Protein AF-A0A8H3A6Y7-F1 (afdb_monomer_lite)

Secondary structure (DSSP, 8-state):
----------------------TTTHHHHHHS--TTS-TT-HHHHHH-HHHHHHHHHHHHHHS-HHHHHHHHHHHHHHHHHTT--S---SSPPP-----HHHHHHHHHHT--

Structure (mmCIF, N/CA/C/O backbone):
data_AF-A0A8H3A6Y7-F1
#
_entry.id   AF-A0A8H3A6Y7-F1
#
loop_
_atom_site.group_PDB
_atom_site.id
_atom_site.type_symbol
_atom_site.label_atom_id
_atom_site.label_alt_id
_atom_site.label_comp_id
_atom_site.label_asym_id
_atom_site.label_entity_id
_atom_site.label_seq_id
_atom_site.pdbx_PDB_ins_code
_atom_site.Cartn_x
_atom_site.Cartn_y
_atom_site.Cartn_z
_atom_site.occupancy
_atom_site.B_iso_or_equiv
_atom_site.auth_seq_id
_atom_site.auth_comp_id
_atom_site.auth_asym_id
_atom_site.auth_atom_id
_atom_site.pdbx_PDB_model_num
ATOM 1 N N . MET A 1 1 ? 30.473 -45.730 28.662 1.00 48.28 1 MET A N 1
ATOM 2 C CA . MET A 1 1 ? 30.179 -46.007 27.240 1.00 48.28 1 MET A CA 1
ATOM 3 C C . MET A 1 1 ? 28.741 -45.569 26.968 1.00 48.28 1 MET A C 1
ATOM 5 O O . MET A 1 1 ? 27.836 -46.348 27.220 1.00 48.28 1 MET A O 1
ATOM 9 N N . PHE A 1 2 ? 28.511 -44.314 26.558 1.00 52.97 2 PHE A N 1
ATOM 10 C CA . PHE A 1 2 ? 27.169 -43.821 26.212 1.00 52.97 2 PHE A CA 1
ATOM 11 C C . PHE A 1 2 ? 27.071 -43.644 24.700 1.00 52.97 2 PHE A C 1
ATOM 13 O O . PHE A 1 2 ? 27.853 -42.928 24.077 1.00 52.97 2 PHE A O 1
ATOM 20 N N . ASN A 1 3 ? 26.167 -44.444 24.150 1.00 40.22 3 ASN A N 1
ATOM 21 C CA . ASN A 1 3 ? 25.989 -44.768 22.749 1.00 40.22 3 ASN A CA 1
ATOM 22 C C . ASN A 1 3 ? 25.397 -43.589 21.963 1.00 40.22 3 ASN A C 1
ATOM 24 O O . ASN A 1 3 ? 24.562 -42.840 22.470 1.00 40.22 3 ASN A O 1
ATOM 28 N N . ARG A 1 4 ? 25.836 -43.441 20.714 1.00 65.31 4 ARG A N 1
ATOM 29 C CA . ARG A 1 4 ? 25.451 -42.360 19.807 1.00 65.31 4 ARG A CA 1
ATOM 30 C C . ARG A 1 4 ? 24.064 -42.631 19.221 1.00 65.31 4 ARG A C 1
ATOM 32 O O . ARG A 1 4 ? 23.948 -43.398 18.272 1.00 65.31 4 ARG A O 1
ATOM 39 N N . LEU A 1 5 ? 23.022 -41.980 19.740 1.00 55.38 5 LEU A N 1
ATOM 40 C CA . LEU A 1 5 ? 21.770 -41.821 18.994 1.00 55.38 5 LEU A CA 1
ATOM 41 C C . LEU A 1 5 ? 21.851 -40.535 18.166 1.00 55.38 5 LEU A C 1
ATOM 43 O O . LEU A 1 5 ? 21.565 -39.440 18.645 1.00 55.38 5 LEU A O 1
ATOM 47 N N . SER A 1 6 ? 22.278 -40.684 16.913 1.00 65.56 6 SER A N 1
ATOM 48 C CA . SER A 1 6 ? 22.153 -39.648 15.890 1.00 65.56 6 SER A CA 1
ATOM 49 C C . SER A 1 6 ? 20.680 -39.481 15.513 1.00 65.56 6 SER A C 1
ATOM 51 O O . SER A 1 6 ? 20.130 -40.289 14.768 1.00 65.56 6 SER A O 1
ATOM 53 N N . LEU A 1 7 ? 20.045 -38.420 16.008 1.00 53.06 7 LEU A N 1
ATOM 54 C CA . LEU A 1 7 ? 18.793 -37.909 15.453 1.00 53.06 7 LEU A CA 1
ATOM 55 C C . LEU A 1 7 ? 19.124 -37.118 14.181 1.00 53.06 7 LEU A C 1
ATOM 57 O O . LEU A 1 7 ? 19.567 -35.973 14.245 1.00 53.06 7 LEU A O 1
ATOM 61 N N . PHE A 1 8 ? 18.924 -37.740 13.018 1.00 59.62 8 PHE A N 1
ATOM 62 C CA . PHE A 1 8 ? 18.880 -37.034 11.738 1.00 59.62 8 PHE A CA 1
ATOM 63 C C . PHE A 1 8 ? 17.609 -36.178 11.697 1.00 59.62 8 PHE A C 1
ATOM 65 O O . PHE A 1 8 ? 16.543 -36.635 11.289 1.00 59.62 8 PHE A O 1
ATOM 72 N N . VAL A 1 9 ? 17.714 -34.927 12.141 1.00 64.56 9 VAL A N 1
ATOM 73 C CA . VAL A 1 9 ? 16.680 -33.920 11.899 1.00 64.56 9 VAL A CA 1
ATOM 74 C C . VAL A 1 9 ? 16.790 -33.514 10.431 1.00 64.56 9 VAL A C 1
ATOM 76 O O . VAL A 1 9 ? 17.626 -32.692 10.061 1.00 64.56 9 VAL A O 1
ATOM 79 N N . LEU A 1 10 ? 15.961 -34.115 9.575 1.00 64.94 10 LEU A N 1
ATOM 80 C CA . LEU A 1 10 ? 15.692 -33.607 8.230 1.00 64.94 10 LEU A CA 1
ATOM 81 C C . LEU A 1 10 ? 14.913 -32.291 8.378 1.00 64.94 10 LEU A C 1
ATOM 83 O O . LEU A 1 10 ? 13.685 -32.259 8.339 1.00 64.94 10 LEU A O 1
ATOM 87 N N . GLY A 1 11 ? 15.640 -31.205 8.639 1.00 60.19 11 GLY A N 1
ATOM 88 C CA . GLY A 1 11 ? 15.087 -29.862 8.738 1.00 60.19 11 GLY A CA 1
ATOM 89 C C . GLY A 1 11 ? 14.565 -29.421 7.376 1.00 60.19 11 GLY A C 1
ATOM 90 O O . GLY A 1 11 ? 15.339 -29.040 6.502 1.00 60.19 11 GLY A O 1
ATOM 91 N N . SER A 1 12 ? 13.248 -29.478 7.187 1.00 66.12 12 SER A N 1
ATOM 92 C CA . SER A 1 12 ? 12.604 -28.801 6.064 1.00 66.12 12 SER A CA 1
ATOM 93 C C . SER A 1 12 ? 12.805 -27.300 6.263 1.00 66.12 12 SER A C 1
ATOM 95 O O . SER A 1 12 ? 12.341 -26.746 7.258 1.00 66.12 12 SER A O 1
ATOM 97 N N . LEU A 1 13 ? 13.527 -26.646 5.351 1.00 65.81 13 LEU A N 1
ATOM 98 C CA . LEU A 1 13 ? 13.640 -25.189 5.315 1.00 65.81 13 LEU A CA 1
ATOM 99 C C . LEU A 1 13 ? 12.260 -24.615 4.979 1.00 65.81 13 LEU A C 1
ATOM 101 O O . LEU A 1 13 ? 11.912 -24.428 3.815 1.00 65.81 13 LEU A O 1
ATOM 105 N N . VAL A 1 14 ? 11.446 -24.368 6.004 1.00 66.62 14 VAL A N 1
ATOM 106 C CA . VAL A 1 14 ? 10.237 -23.562 5.862 1.00 66.62 14 VAL A CA 1
ATOM 107 C C . VAL A 1 14 ? 10.709 -22.127 5.663 1.00 66.62 14 VAL A C 1
ATOM 109 O O . VAL A 1 14 ? 11.145 -21.464 6.601 1.00 66.62 14 VAL A O 1
ATOM 112 N N . VAL A 1 15 ? 10.689 -21.659 4.416 1.00 63.56 15 VAL A N 1
ATOM 11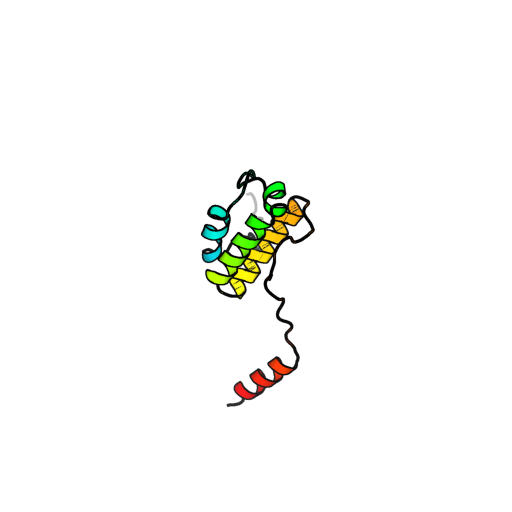3 C CA . VAL A 1 15 ? 10.920 -20.246 4.112 1.00 63.56 15 VAL A CA 1
ATOM 114 C C . VAL A 1 15 ? 9.673 -19.493 4.565 1.00 63.56 15 VAL A C 1
ATOM 116 O O . VAL A 1 15 ? 8.655 -19.474 3.874 1.00 63.56 15 VAL A O 1
ATOM 119 N N . PHE A 1 16 ? 9.730 -18.912 5.760 1.00 61.38 16 PHE A N 1
ATOM 120 C CA . PHE A 1 16 ? 8.694 -18.009 6.245 1.00 61.38 16 PHE A CA 1
ATOM 121 C C . PHE A 1 16 ? 8.771 -16.717 5.424 1.00 61.38 16 PHE A C 1
ATOM 123 O O . PHE A 1 16 ? 9.622 -15.866 5.671 1.00 61.38 16 PHE A O 1
ATOM 130 N N . VAL A 1 17 ? 7.913 -16.574 4.413 1.00 63.16 17 VAL A N 1
ATOM 131 C CA . VAL A 1 17 ? 7.748 -15.290 3.723 1.00 63.16 17 VAL A CA 1
ATOM 132 C C . VAL A 1 17 ? 6.956 -14.381 4.655 1.00 63.16 17 VAL A C 1
ATOM 134 O O . VAL A 1 17 ? 5.736 -14.496 4.762 1.00 63.16 17 VAL A O 1
ATOM 137 N N . THR A 1 18 ? 7.646 -13.492 5.366 1.00 59.91 18 THR A N 1
ATOM 138 C CA . THR A 1 18 ? 6.991 -12.397 6.080 1.00 59.91 18 THR A CA 1
ATOM 139 C C . THR A 1 18 ? 6.384 -11.467 5.040 1.00 59.91 18 THR A C 1
ATOM 141 O O . THR A 1 18 ? 7.102 -10.891 4.221 1.00 59.91 18 THR A O 1
ATOM 144 N N . ALA A 1 19 ? 5.056 -11.345 5.029 1.00 72.88 19 ALA A N 1
ATOM 145 C CA . ALA A 1 19 ? 4.398 -10.350 4.198 1.00 72.88 19 ALA A CA 1
ATOM 146 C C . ALA A 1 19 ? 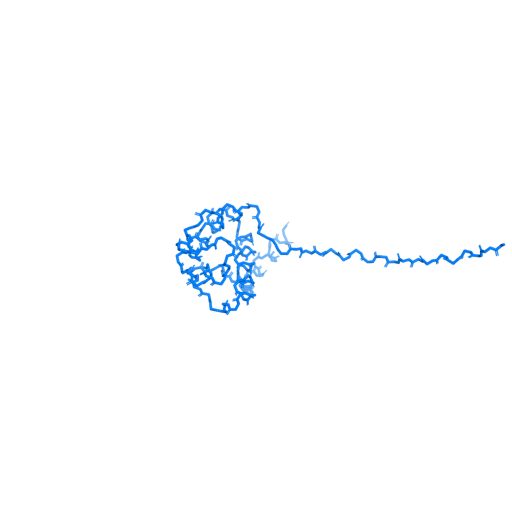4.894 -8.969 4.649 1.00 72.88 19 ALA A C 1
ATOM 148 O O . ALA A 1 19 ? 4.735 -8.591 5.806 1.00 72.88 19 ALA A O 1
ATOM 149 N N . GLN A 1 20 ? 5.572 -8.267 3.750 1.00 87.94 20 GLN A N 1
ATOM 150 C CA . GLN A 1 20 ? 6.135 -6.947 3.987 1.00 87.94 20 GLN A CA 1
ATOM 151 C C . GLN A 1 20 ? 5.931 -6.101 2.738 1.00 87.94 20 GLN A C 1
ATOM 153 O O . GLN A 1 20 ? 5.799 -6.624 1.628 1.00 87.94 20 GLN A O 1
ATOM 158 N N . TYR A 1 21 ? 5.925 -4.785 2.911 1.00 92.81 21 TYR A N 1
ATOM 159 C CA . TYR A 1 21 ? 5.861 -3.880 1.775 1.00 92.81 21 TYR A CA 1
ATOM 160 C C . TYR A 1 21 ? 7.115 -4.025 0.897 1.00 92.81 21 TYR A C 1
ATOM 162 O O . TYR A 1 21 ? 8.233 -4.062 1.421 1.00 92.81 21 TYR A O 1
ATOM 170 N N . PRO A 1 22 ? 6.957 -4.049 -0.438 1.00 93.75 22 PRO A N 1
ATOM 171 C CA . PRO A 1 22 ? 8.068 -3.878 -1.364 1.00 93.75 22 PRO A CA 1
ATOM 172 C C . PRO A 1 22 ? 8.828 -2.576 -1.084 1.00 93.75 22 PRO A C 1
ATOM 174 O O . PRO A 1 22 ? 8.243 -1.596 -0.618 1.00 93.75 22 PRO A O 1
ATOM 177 N N . SER A 1 23 ? 10.115 -2.523 -1.427 1.00 94.75 23 SER A N 1
ATOM 178 C CA . SER A 1 23 ? 10.956 -1.338 -1.191 1.00 94.75 23 SER A CA 1
ATOM 179 C C . SER A 1 23 ? 10.384 -0.060 -1.819 1.00 94.75 23 SER A C 1
ATOM 181 O O . SER A 1 23 ? 10.413 0.993 -1.189 1.00 94.75 23 SER A O 1
ATOM 183 N N . CYS A 1 24 ? 9.784 -0.157 -3.009 1.00 95.44 24 CYS A N 1
ATOM 184 C CA . CYS A 1 24 ? 9.122 0.963 -3.689 1.00 95.44 24 CYS A CA 1
ATOM 185 C C . CYS A 1 24 ? 7.886 1.504 -2.942 1.00 95.44 24 CYS A C 1
ATOM 187 O O . CYS A 1 24 ? 7.513 2.658 -3.131 1.00 95.44 24 CYS A O 1
ATOM 189 N N . ALA A 1 25 ? 7.250 0.685 -2.097 1.00 95.19 25 ALA A N 1
ATOM 190 C CA . ALA A 1 25 ? 6.013 1.007 -1.387 1.00 95.19 25 ALA A CA 1
ATOM 191 C C . ALA A 1 25 ? 6.261 1.558 0.027 1.00 95.19 25 ALA A C 1
ATOM 193 O O . ALA A 1 25 ? 5.391 2.207 0.604 1.00 95.19 25 ALA A O 1
ATOM 194 N N . GLN A 1 26 ? 7.447 1.327 0.592 1.00 93.69 26 GLN A N 1
ATOM 195 C CA . GLN A 1 26 ? 7.835 1.830 1.911 1.00 93.69 26 GLN A CA 1
ATOM 196 C C . GLN A 1 26 ? 7.704 3.353 2.086 1.00 93.69 26 GLN A C 1
ATOM 198 O O . GLN A 1 26 ? 7.119 3.760 3.091 1.00 93.69 26 GLN A O 1
ATOM 203 N N . PRO A 1 27 ? 8.160 4.213 1.152 1.00 93.81 27 PRO A N 1
ATOM 204 C CA . PRO A 1 27 ? 7.965 5.654 1.313 1.00 93.81 27 PRO A CA 1
ATOM 205 C C . PRO A 1 27 ? 6.483 6.052 1.271 1.00 93.81 27 PRO A C 1
ATOM 207 O O . PRO A 1 27 ? 6.084 6.970 1.982 1.00 93.81 27 PRO A O 1
ATOM 210 N N . CYS A 1 28 ? 5.648 5.335 0.512 1.00 94.94 28 CYS A N 1
ATOM 211 C CA . CYS A 1 28 ? 4.235 5.673 0.343 1.00 94.94 28 CYS A CA 1
ATOM 212 C C . CYS A 1 28 ? 3.440 5.596 1.652 1.00 94.94 28 CYS A C 1
ATOM 214 O O . CYS A 1 28 ? 2.647 6.486 1.935 1.00 94.94 28 CYS A O 1
ATOM 216 N N . VAL A 1 29 ? 3.675 4.574 2.478 1.00 91.62 29 VAL A N 1
ATOM 217 C CA . VAL A 1 29 ? 2.939 4.402 3.746 1.00 91.62 29 VAL A CA 1
ATOM 218 C C . VAL A 1 29 ? 3.389 5.363 4.845 1.00 91.62 29 VAL A C 1
ATOM 220 O O . VAL A 1 29 ? 2.604 5.668 5.739 1.00 91.62 29 VAL A O 1
ATOM 223 N N . GLY A 1 30 ? 4.637 5.839 4.781 1.00 82.81 30 GLY A N 1
ATOM 224 C CA . GLY A 1 30 ? 5.197 6.789 5.746 1.00 82.81 30 GLY A CA 1
ATOM 225 C C . GLY A 1 30 ? 4.942 8.259 5.402 1.00 82.81 30 GLY A C 1
ATOM 226 O O . GLY A 1 30 ? 5.017 9.102 6.290 1.00 82.81 30 GLY A O 1
ATOM 227 N N . GLN A 1 31 ? 4.658 8.570 4.132 1.00 79.56 31 GLN A N 1
ATOM 228 C CA . GLN A 1 31 ? 4.463 9.942 3.639 1.00 79.56 31 GLN A CA 1
ATOM 229 C C . GLN A 1 31 ? 3.003 10.286 3.322 1.00 79.56 31 GLN A C 1
ATOM 231 O O . GLN A 1 31 ? 2.689 11.458 3.117 1.00 79.56 31 GLN A O 1
ATOM 236 N N . ALA A 1 32 ? 2.113 9.293 3.250 1.00 80.50 32 ALA A N 1
ATOM 237 C CA . ALA A 1 32 ? 0.702 9.540 2.993 1.00 80.50 32 ALA A CA 1
ATOM 238 C C . ALA A 1 32 ? 0.056 10.368 4.115 1.00 80.50 32 ALA A C 1
ATOM 240 O O . ALA A 1 32 ? 0.409 10.256 5.291 1.00 80.50 32 ALA A O 1
ATOM 241 N N . SER A 1 33 ? -0.916 11.201 3.737 1.00 83.00 33 SER A N 1
ATOM 242 C CA . SER A 1 33 ? -1.661 12.022 4.689 1.00 83.00 33 SER A CA 1
ATOM 243 C C . SER A 1 33 ? -2.504 11.124 5.591 1.00 83.00 33 SER A C 1
ATOM 245 O O . SER A 1 33 ? -3.433 10.479 5.118 1.00 83.00 33 SER A O 1
ATOM 247 N N . HIS A 1 34 ? -2.160 11.068 6.876 1.00 84.06 34 HIS A N 1
ATOM 248 C CA . HIS A 1 34 ? -2.815 10.228 7.886 1.00 84.06 34 HIS A CA 1
ATOM 249 C C . HIS A 1 34 ? -3.888 10.961 8.707 1.00 84.06 34 HIS A C 1
ATOM 251 O O . HIS A 1 34 ? -4.418 10.403 9.664 1.00 84.06 34 HIS A O 1
ATOM 257 N N . GLY A 1 35 ? -4.209 12.215 8.368 1.00 83.88 35 GLY A N 1
ATOM 258 C CA . GLY A 1 35 ? -5.177 13.015 9.121 1.00 83.88 35 GLY A CA 1
ATOM 259 C C . GLY A 1 35 ? -4.828 13.083 10.612 1.00 83.88 35 GLY A C 1
ATOM 260 O O . GLY A 1 35 ? -3.723 13.479 10.976 1.00 83.88 35 GLY A O 1
ATOM 261 N N . SER A 1 36 ? -5.771 12.684 11.468 1.00 88.25 36 SER A N 1
ATOM 262 C CA . SER A 1 36 ? -5.583 12.564 12.922 1.00 88.25 36 SER A CA 1
ATOM 263 C C . SER A 1 36 ? -5.135 11.171 13.385 1.00 88.25 36 SER A C 1
ATOM 265 O O . SER A 1 36 ? -4.992 10.951 14.587 1.00 88.25 36 SER A O 1
ATOM 267 N N . CYS A 1 37 ? -4.960 10.217 12.470 1.00 91.44 37 CYS A N 1
ATOM 268 C CA . CYS A 1 37 ? -4.559 8.855 12.798 1.00 91.44 37 CYS A CA 1
ATOM 269 C C . CYS A 1 37 ? -3.061 8.772 13.106 1.00 91.44 37 CYS A C 1
ATOM 271 O O . CYS A 1 37 ? -2.231 9.413 12.461 1.00 91.44 37 CYS A O 1
ATOM 273 N N . SER A 1 38 ? -2.699 7.909 14.055 1.00 92.06 38 SER A N 1
ATOM 274 C CA . SER A 1 38 ? -1.305 7.496 14.230 1.00 92.06 38 SER A CA 1
ATOM 275 C C . SER A 1 38 ? -0.872 6.593 13.073 1.00 92.06 38 SER A C 1
ATOM 277 O O . SER A 1 38 ? -1.647 5.752 12.621 1.00 92.06 38 SER A O 1
ATOM 279 N N . LEU A 1 39 ? 0.396 6.682 12.656 1.00 87.69 39 LEU A N 1
ATOM 280 C CA . LEU A 1 39 ? 0.984 5.763 11.670 1.00 87.69 39 LEU A CA 1
ATOM 281 C C . LEU A 1 39 ? 1.012 4.295 12.136 1.00 87.69 39 LEU A C 1
ATOM 283 O O . LEU A 1 39 ? 1.243 3.403 11.325 1.00 87.69 39 LEU A O 1
ATOM 287 N N . GLN A 1 40 ? 0.805 4.036 13.429 1.00 90.50 40 GLN A N 1
ATOM 288 C CA . GLN A 1 40 ? 0.689 2.683 13.980 1.00 90.50 40 GLN A CA 1
ATOM 289 C C . GLN A 1 40 ? -0.768 2.239 14.191 1.00 90.50 40 GLN A C 1
ATOM 291 O O . GLN A 1 40 ? -1.003 1.076 14.518 1.00 90.50 40 GLN A O 1
ATOM 296 N N . ASP A 1 41 ? -1.747 3.128 14.001 1.00 93.88 41 ASP A N 1
ATOM 297 C CA . ASP A 1 41 ? -3.166 2.815 14.169 1.00 93.88 41 ASP A CA 1
ATOM 298 C C . ASP A 1 41 ? -3.790 2.395 12.834 1.00 93.88 41 ASP A C 1
ATOM 300 O O . ASP A 1 41 ? -4.444 3.173 12.137 1.00 93.88 41 ASP A O 1
ATOM 304 N N . ASN A 1 42 ? -3.585 1.126 12.477 1.00 93.12 42 ASN A N 1
ATOM 305 C CA . ASN A 1 42 ? -4.134 0.561 11.244 1.00 93.12 42 ASN A CA 1
ATOM 306 C C . ASN A 1 42 ? -5.670 0.620 11.197 1.00 93.12 42 ASN A C 1
ATOM 308 O O . ASN A 1 42 ? -6.224 0.729 10.109 1.00 93.12 42 ASN A O 1
ATOM 312 N N . ALA A 1 43 ? -6.372 0.573 12.336 1.00 94.19 43 ALA A N 1
ATOM 313 C CA . ALA A 1 43 ? -7.832 0.662 12.341 1.00 94.19 43 ALA A CA 1
ATOM 314 C C . ALA A 1 43 ? -8.289 2.054 11.882 1.00 94.19 43 ALA A C 1
ATOM 316 O O . ALA A 1 43 ? -9.152 2.158 11.011 1.00 94.19 43 ALA A O 1
ATOM 317 N N . CYS A 1 44 ? -7.660 3.107 12.411 1.00 95.19 44 CYS A N 1
ATOM 318 C CA . CYS A 1 44 ? -7.925 4.487 12.012 1.00 95.19 44 CYS A CA 1
ATOM 319 C C . CYS A 1 44 ? -7.509 4.743 10.556 1.00 95.19 44 CYS A C 1
ATOM 321 O O . CYS A 1 44 ? -8.317 5.198 9.746 1.00 95.19 44 CYS A O 1
ATOM 323 N N . LEU A 1 45 ? -6.273 4.381 10.189 1.00 94.56 45 LEU A N 1
ATOM 324 C CA . LEU A 1 45 ? -5.733 4.614 8.844 1.00 94.56 45 LEU A CA 1
ATOM 325 C C . LEU A 1 45 ? -6.572 3.944 7.749 1.00 94.56 45 LEU A C 1
ATOM 327 O O . LEU A 1 45 ? -6.814 4.539 6.702 1.00 94.56 45 LEU A O 1
ATOM 331 N N . CYS A 1 46 ? -7.042 2.717 7.984 1.00 94.62 46 CYS A N 1
ATOM 332 C CA . CYS A 1 46 ? -7.853 1.980 7.015 1.00 94.62 46 CYS A CA 1
ATOM 333 C C . CYS A 1 46 ? -9.275 2.541 6.851 1.00 94.62 46 CYS A C 1
ATOM 335 O O . CYS A 1 46 ? -9.921 2.295 5.830 1.00 94.62 46 CYS A O 1
ATOM 337 N N . GLN A 1 47 ? -9.775 3.290 7.836 1.00 94.00 47 GLN A N 1
ATOM 338 C CA . GLN A 1 47 ? -11.048 4.008 7.738 1.00 94.00 47 GLN A CA 1
ATOM 339 C C . GLN A 1 47 ? -10.893 5.364 7.040 1.00 94.00 47 GLN A C 1
ATOM 341 O O . GLN A 1 47 ? -11.860 5.870 6.471 1.00 94.00 47 GLN A O 1
ATOM 346 N N . ASP A 1 48 ? -9.685 5.929 7.024 1.00 93.25 48 ASP A N 1
ATOM 347 C CA . ASP A 1 48 ? -9.411 7.177 6.327 1.00 93.25 48 ASP A CA 1
ATOM 348 C C . ASP A 1 48 ? -9.256 6.949 4.813 1.00 93.25 48 ASP A C 1
ATOM 350 O O . ASP A 1 48 ? -8.263 6.413 4.306 1.00 93.25 48 ASP A O 1
ATOM 354 N N . ALA A 1 49 ? -10.274 7.365 4.058 1.00 92.19 49 ALA A N 1
ATOM 355 C CA . ALA A 1 49 ? -10.285 7.219 2.607 1.00 92.19 49 ALA A CA 1
ATOM 356 C C . ALA A 1 49 ? -9.151 8.012 1.932 1.00 92.19 49 ALA A C 1
ATOM 358 O O . ALA A 1 49 ? -8.628 7.572 0.908 1.00 92.19 49 ALA A O 1
ATOM 359 N N . THR A 1 50 ? -8.744 9.158 2.486 1.00 92.50 50 THR A N 1
ATOM 360 C CA . THR A 1 50 ? -7.675 9.991 1.911 1.00 92.50 50 THR A CA 1
ATOM 361 C C . THR A 1 50 ? -6.332 9.276 1.999 1.00 92.50 50 THR A C 1
ATOM 363 O O . THR A 1 50 ? -5.639 9.146 0.988 1.00 92.50 50 THR A O 1
ATOM 366 N N . TYR A 1 51 ? -5.994 8.738 3.166 1.00 93.88 51 TYR A N 1
ATOM 367 C CA . TYR A 1 51 ? -4.822 7.911 3.404 1.00 93.88 51 TYR A CA 1
ATOM 368 C C . TYR A 1 51 ? -4.826 6.700 2.474 1.00 93.88 51 TYR A C 1
ATOM 370 O O . TYR A 1 51 ? -3.866 6.482 1.733 1.00 93.88 51 TYR A O 1
ATOM 378 N N . CYS A 1 52 ? -5.934 5.951 2.437 1.00 94.25 52 CYS A N 1
ATOM 379 C CA . CYS A 1 52 ? -6.064 4.762 1.595 1.00 94.25 52 CYS A CA 1
ATOM 380 C C . CYS A 1 52 ? -5.862 5.071 0.102 1.00 94.25 52 CYS A C 1
ATOM 382 O O . CYS A 1 52 ? -5.177 4.323 -0.601 1.00 94.25 52 CYS A O 1
ATOM 384 N N . ASN A 1 53 ? -6.444 6.167 -0.391 1.00 94.56 53 ASN A N 1
ATOM 385 C CA . ASN A 1 53 ? -6.362 6.553 -1.799 1.00 94.56 53 ASN A CA 1
ATOM 386 C C . ASN A 1 53 ? -4.981 7.093 -2.172 1.00 94.56 53 ASN A C 1
ATOM 388 O O . ASN A 1 53 ? -4.388 6.623 -3.140 1.00 94.56 53 ASN A O 1
ATOM 392 N N . THR A 1 54 ? -4.436 8.020 -1.381 1.00 94.50 54 THR A N 1
ATOM 393 C CA . THR A 1 54 ? -3.113 8.615 -1.639 1.00 94.50 54 THR A CA 1
ATOM 394 C C . THR A 1 54 ? -1.996 7.578 -1.552 1.00 94.50 54 THR A C 1
ATOM 396 O O . THR A 1 54 ? -1.097 7.563 -2.394 1.00 94.50 54 THR A O 1
ATOM 399 N N . THR A 1 55 ? -2.091 6.644 -0.603 1.00 95.69 55 THR A N 1
ATOM 400 C CA . THR A 1 55 ? -1.161 5.515 -0.486 1.00 95.69 55 THR A CA 1
ATOM 401 C C . THR A 1 55 ? -1.244 4.601 -1.711 1.00 95.69 55 THR A C 1
ATOM 403 O O . THR A 1 55 ? -0.215 4.266 -2.299 1.00 95.69 55 THR A O 1
ATOM 406 N N . ASN A 1 56 ? -2.455 4.229 -2.148 1.00 95.94 56 ASN A N 1
ATOM 407 C CA . ASN A 1 56 ? -2.644 3.384 -3.331 1.00 95.94 56 ASN A CA 1
ATOM 408 C C . ASN A 1 56 ? -2.153 4.051 -4.622 1.00 95.94 56 ASN A C 1
ATOM 410 O O . ASN A 1 56 ? -1.520 3.391 -5.446 1.00 95.94 56 ASN A O 1
ATOM 414 N N . ASP A 1 57 ? -2.407 5.348 -4.798 1.00 95.88 57 ASP A N 1
ATOM 415 C CA . ASP A 1 57 ? -1.890 6.092 -5.944 1.00 95.88 57 ASP A CA 1
ATOM 416 C C . ASP A 1 57 ? -0.365 6.157 -5.931 1.00 95.88 57 ASP A C 1
ATOM 418 O O . ASP A 1 57 ? 0.259 5.922 -6.966 1.00 95.88 57 ASP A O 1
ATOM 422 N N . CYS A 1 58 ? 0.244 6.366 -4.761 1.00 96.88 58 CYS A N 1
ATOM 423 C CA . CYS A 1 58 ? 1.694 6.311 -4.622 1.00 96.88 58 CYS A CA 1
ATOM 424 C C . CYS A 1 58 ? 2.254 4.926 -4.977 1.00 96.88 58 CYS A C 1
ATOM 426 O O . CYS A 1 58 ? 3.255 4.844 -5.693 1.00 96.88 58 CYS A O 1
ATOM 428 N N . PHE A 1 59 ? 1.607 3.830 -4.553 1.00 96.69 59 PHE A N 1
ATOM 429 C CA . PHE A 1 59 ? 2.001 2.485 -4.983 1.00 96.69 59 PHE A CA 1
ATOM 430 C C . PHE A 1 59 ? 1.923 2.354 -6.505 1.00 96.69 59 PHE A C 1
ATOM 432 O O . PHE A 1 59 ? 2.869 1.893 -7.137 1.00 96.69 59 PHE A O 1
ATOM 439 N N . ARG A 1 60 ? 0.819 2.800 -7.109 1.00 96.12 60 ARG A N 1
ATOM 440 C CA . ARG A 1 60 ? 0.594 2.719 -8.555 1.00 96.12 60 ARG A CA 1
ATOM 441 C C . ARG A 1 60 ? 1.648 3.478 -9.365 1.00 96.12 60 ARG A C 1
ATOM 443 O O . ARG A 1 60 ? 1.989 3.031 -10.457 1.00 96.12 60 ARG A O 1
ATOM 450 N N . THR A 1 61 ? 2.133 4.620 -8.877 1.00 96.69 61 THR A N 1
ATOM 451 C CA . THR A 1 61 ? 3.123 5.444 -9.592 1.00 96.69 61 THR A CA 1
ATOM 452 C C . THR A 1 61 ? 4.567 5.049 -9.307 1.00 96.69 61 THR A C 1
ATOM 454 O O . THR A 1 61 ? 5.423 5.255 -10.162 1.00 96.69 61 THR A O 1
ATOM 457 N N . SER A 1 62 ? 4.846 4.503 -8.123 1.00 96.44 62 SER A N 1
ATOM 458 C CA . SER A 1 62 ? 6.216 4.245 -7.655 1.00 96.44 62 SER A CA 1
ATOM 459 C C . SER A 1 62 ? 6.657 2.793 -7.837 1.00 96.44 62 SER A C 1
ATOM 461 O O . SER A 1 62 ? 7.852 2.506 -7.831 1.00 96.44 62 SER A O 1
ATOM 463 N N . CYS A 1 63 ? 5.709 1.868 -7.987 1.00 96.44 63 CYS A N 1
ATOM 464 C CA . CYS A 1 63 ? 5.972 0.437 -8.037 1.00 96.44 63 CYS A CA 1
ATOM 465 C C . CYS A 1 63 ? 5.635 -0.183 -9.396 1.00 96.44 63 CYS A C 1
ATOM 467 O O . CYS A 1 63 ? 4.788 0.301 -10.149 1.00 96.44 63 CYS A O 1
ATOM 469 N N . SER A 1 64 ? 6.257 -1.332 -9.682 1.00 95.94 64 SER A N 1
ATOM 470 C CA . SER A 1 64 ? 5.796 -2.207 -10.760 1.00 95.94 64 SER A CA 1
ATOM 471 C C . SER A 1 64 ? 4.365 -2.687 -10.483 1.00 95.94 64 SER A C 1
ATOM 473 O O . SER A 1 64 ? 3.900 -2.684 -9.344 1.00 95.94 64 SER A O 1
ATOM 475 N N . TYR A 1 65 ? 3.655 -3.168 -11.506 1.00 93.50 65 TYR A N 1
ATOM 476 C CA . TYR A 1 65 ? 2.293 -3.673 -11.306 1.00 93.50 65 TYR A CA 1
ATOM 477 C C . TYR A 1 65 ? 2.220 -4.836 -10.297 1.00 93.50 65 TYR A C 1
ATOM 479 O O . TYR A 1 65 ? 1.260 -4.926 -9.528 1.00 93.50 65 TYR A O 1
ATOM 487 N N . SER A 1 66 ? 3.218 -5.731 -10.289 1.00 93.06 66 SER A N 1
ATOM 488 C CA . SER A 1 66 ? 3.260 -6.837 -9.324 1.00 93.06 66 SER A CA 1
ATOM 489 C C . SER A 1 66 ? 3.496 -6.331 -7.909 1.00 93.06 66 SER A C 1
ATOM 491 O O . SER A 1 66 ? 2.814 -6.781 -6.992 1.00 93.06 66 SER A O 1
ATOM 493 N N . ASP A 1 67 ? 4.399 -5.366 -7.741 1.00 94.88 67 ASP A N 1
ATOM 494 C CA . ASP A 1 67 ? 4.733 -4.810 -6.429 1.00 94.88 67 ASP A CA 1
ATOM 495 C C . ASP A 1 67 ? 3.599 -3.940 -5.887 1.00 94.88 67 ASP A C 1
ATOM 497 O O . ASP A 1 67 ? 3.266 -4.034 -4.710 1.00 94.88 67 ASP A O 1
ATOM 501 N N . TRP A 1 68 ? 2.923 -3.174 -6.746 1.00 95.62 68 TRP A N 1
ATOM 502 C CA . TRP A 1 68 ? 1.689 -2.473 -6.393 1.00 95.62 68 TRP A CA 1
ATOM 503 C C . TRP A 1 68 ? 0.616 -3.455 -5.911 1.00 95.62 68 TRP A C 1
ATOM 505 O O . TRP A 1 68 ? 0.010 -3.249 -4.862 1.00 95.62 68 TRP A O 1
ATOM 515 N N . THR A 1 69 ? 0.417 -4.561 -6.634 1.00 94.94 69 THR A N 1
ATOM 516 C CA . THR A 1 69 ? -0.545 -5.599 -6.235 1.00 94.94 69 THR A CA 1
ATOM 517 C C . THR A 1 69 ? -0.166 -6.230 -4.893 1.00 94.94 69 THR A C 1
ATOM 519 O O . THR A 1 69 ? -1.034 -6.430 -4.045 1.00 94.94 69 THR A O 1
ATOM 522 N N . ALA A 1 70 ? 1.117 -6.526 -4.674 1.00 94.25 70 ALA A N 1
ATOM 523 C CA . ALA A 1 70 ? 1.609 -7.082 -3.417 1.00 94.25 70 ALA A CA 1
ATOM 524 C C . ALA A 1 70 ? 1.426 -6.103 -2.246 1.00 94.25 70 ALA A C 1
ATOM 526 O O . ALA A 1 70 ? 0.891 -6.493 -1.210 1.00 94.25 70 ALA A O 1
ATOM 527 N N . ALA A 1 71 ? 1.792 -4.832 -2.434 1.00 95.50 71 ALA A N 1
ATOM 528 C CA . ALA A 1 71 ? 1.625 -3.775 -1.441 1.00 95.50 71 ALA A CA 1
ATOM 529 C C . ALA A 1 71 ? 0.149 -3.572 -1.075 1.00 95.50 71 ALA A C 1
ATOM 531 O O . ALA A 1 71 ? -0.192 -3.593 0.103 1.00 95.50 71 ALA A O 1
ATOM 532 N N . TYR A 1 72 ? -0.734 -3.469 -2.074 1.00 95.25 72 TYR A N 1
ATOM 533 C CA . TYR A 1 72 ? -2.175 -3.330 -1.859 1.00 95.25 72 TYR A CA 1
ATOM 534 C C . TYR A 1 72 ? -2.759 -4.515 -1.081 1.00 95.25 72 TYR A C 1
ATOM 536 O O . TYR A 1 72 ? -3.487 -4.322 -0.110 1.00 95.25 72 TYR A O 1
ATOM 544 N N . ASN A 1 73 ? -2.417 -5.750 -1.463 1.00 94.12 73 ASN A N 1
ATOM 545 C CA . ASN A 1 73 ? -2.896 -6.941 -0.758 1.00 94.12 73 ASN A CA 1
ATOM 546 C C . ASN A 1 73 ? -2.397 -6.983 0.692 1.00 94.12 73 ASN A C 1
ATOM 548 O O . ASN A 1 73 ? -3.148 -7.384 1.581 1.00 94.12 73 ASN A O 1
ATOM 552 N N . TYR A 1 74 ? -1.156 -6.552 0.935 1.00 94.56 74 TYR A N 1
ATOM 553 C CA . TYR A 1 74 ? -0.616 -6.452 2.285 1.00 94.56 74 TYR A CA 1
ATOM 554 C C . TYR A 1 74 ? -1.345 -5.381 3.112 1.00 94.56 74 TYR A C 1
ATOM 556 O O . TYR A 1 74 ? -1.734 -5.658 4.244 1.00 94.56 74 TYR A O 1
ATOM 564 N N . SER A 1 75 ? -1.642 -4.209 2.538 1.00 94.00 75 SER A N 1
ATOM 565 C CA . SER A 1 75 ? -2.472 -3.188 3.196 1.00 94.00 75 SER A CA 1
ATOM 566 C C . SER A 1 75 ? -3.868 -3.716 3.537 1.00 94.00 75 SER A C 1
ATOM 568 O O . SER A 1 75 ? -4.317 -3.562 4.667 1.00 94.00 75 SER A O 1
ATOM 570 N N . VAL A 1 76 ? -4.533 -4.412 2.607 1.00 93.81 76 VAL A N 1
ATOM 571 C CA . VAL A 1 76 ? -5.842 -5.044 2.855 1.00 93.81 76 VAL A CA 1
ATOM 572 C C . VAL A 1 76 ? -5.759 -6.066 3.990 1.00 93.81 76 VAL A C 1
ATOM 574 O O . VAL A 1 76 ? -6.647 -6.120 4.839 1.00 93.81 76 VAL A O 1
ATOM 577 N N . GLN A 1 77 ? -4.690 -6.861 4.046 1.00 93.69 77 GLN A N 1
ATOM 578 C CA . GLN A 1 77 ? -4.471 -7.802 5.141 1.00 93.69 77 GLN A CA 1
ATOM 579 C C . GLN A 1 77 ? -4.337 -7.085 6.494 1.00 93.69 77 GLN A C 1
ATOM 581 O O . GLN A 1 77 ? -4.960 -7.525 7.459 1.00 93.69 77 GLN A O 1
ATOM 58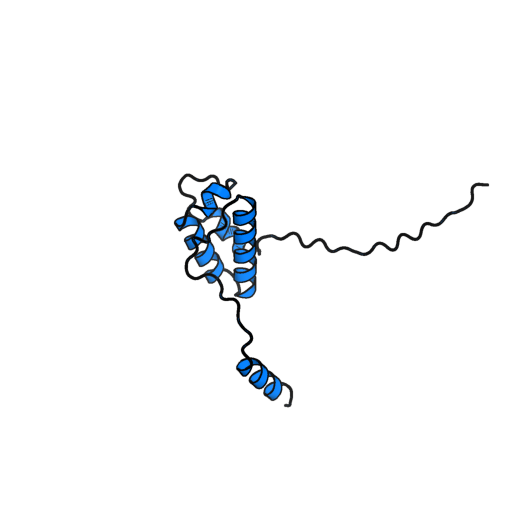6 N N . LEU A 1 78 ? -3.575 -5.988 6.566 1.00 93.25 78 LEU A N 1
ATOM 587 C CA . LEU A 1 78 ? -3.437 -5.187 7.788 1.00 93.25 78 LEU A CA 1
ATOM 588 C C . LEU A 1 78 ? -4.779 -4.582 8.226 1.00 93.25 78 LEU A C 1
ATOM 590 O O . LEU A 1 78 ? -5.126 -4.665 9.403 1.00 93.25 78 LEU A O 1
ATOM 594 N N . CYS A 1 79 ? -5.566 -4.053 7.286 1.00 94.69 79 CYS A N 1
ATOM 595 C CA . CYS A 1 79 ? -6.904 -3.530 7.574 1.00 94.69 79 CYS A CA 1
ATOM 596 C C . CYS A 1 79 ? -7.840 -4.614 8.119 1.00 94.69 79 CYS A C 1
ATOM 598 O O . CYS A 1 79 ? -8.499 -4.408 9.137 1.00 94.69 79 CYS A O 1
ATOM 600 N N . ASN A 1 80 ? -7.836 -5.800 7.505 1.00 94.56 80 ASN A N 1
ATOM 601 C CA . ASN A 1 80 ? -8.641 -6.930 7.965 1.00 94.56 80 ASN A CA 1
ATOM 602 C C . ASN A 1 80 ? -8.248 -7.375 9.382 1.00 94.56 80 ASN A C 1
ATOM 604 O O . ASN A 1 80 ? -9.122 -7.656 10.199 1.00 94.56 80 ASN A O 1
ATOM 608 N N . GLN A 1 81 ? -6.947 -7.413 9.691 1.00 94.12 81 GLN A N 1
ATOM 609 C CA . GLN A 1 81 ? -6.450 -7.719 11.039 1.00 94.12 81 GLN A CA 1
ATOM 610 C C . GLN A 1 81 ? -6.864 -6.658 12.068 1.00 94.12 81 GLN A C 1
ATOM 612 O O . GLN A 1 81 ? -7.070 -6.989 13.232 1.00 94.12 81 GLN A O 1
ATOM 617 N N . ALA A 1 82 ? -7.034 -5.409 11.633 1.00 94.69 82 ALA A N 1
ATOM 618 C CA . ALA A 1 82 ? -7.539 -4.305 12.442 1.00 94.69 82 ALA A CA 1
ATOM 619 C C . ALA A 1 82 ? -9.083 -4.231 12.504 1.00 94.69 82 ALA A C 1
ATOM 621 O O . ALA A 1 82 ? -9.630 -3.296 13.084 1.00 94.69 82 ALA A O 1
ATOM 622 N N . GLY A 1 83 ? -9.799 -5.196 11.912 1.00 95.31 83 GLY A N 1
ATOM 623 C CA . GLY A 1 83 ? -11.266 -5.262 11.916 1.00 95.31 83 GLY A CA 1
ATOM 624 C C . GLY A 1 83 ? -11.961 -4.442 10.822 1.00 95.31 83 GLY A C 1
ATOM 625 O O . GLY A 1 83 ? -13.190 -4.396 10.785 1.00 95.31 83 GLY A O 1
ATOM 626 N N . VAL A 1 84 ? -11.211 -3.825 9.905 1.00 94.31 84 VAL A N 1
ATOM 627 C CA . VAL A 1 84 ? -11.744 -3.041 8.782 1.00 94.31 84 VAL A CA 1
ATOM 628 C C . VAL A 1 84 ? -11.777 -3.912 7.526 1.00 94.31 84 VAL A C 1
ATOM 630 O O . VAL A 1 84 ? -10.754 -4.133 6.885 1.00 94.31 84 VAL A O 1
ATOM 633 N N . THR A 1 85 ? -12.959 -4.420 7.172 1.00 89.44 85 THR A N 1
ATOM 634 C CA . THR A 1 85 ? -13.144 -5.361 6.045 1.00 89.44 85 THR A CA 1
ATOM 635 C C . THR A 1 85 ? -13.623 -4.705 4.750 1.00 89.44 85 THR A C 1
ATOM 637 O O . THR A 1 85 ? -13.637 -5.338 3.693 1.00 89.44 85 THR A O 1
ATOM 640 N N . GLN A 1 86 ? -14.010 -3.430 4.807 1.00 83.31 86 GLN A N 1
ATOM 641 C CA . GLN A 1 86 ? -14.403 -2.645 3.641 1.00 83.31 86 GLN A CA 1
ATOM 642 C C . GLN A 1 86 ? -13.189 -1.904 3.076 1.00 83.31 86 GLN A C 1
ATOM 644 O O . GLN A 1 86 ? -12.446 -1.261 3.813 1.00 83.31 86 GLN A O 1
ATOM 649 N N . SER A 1 87 ? -12.985 -1.983 1.758 1.00 79.50 87 SER A N 1
ATOM 650 C CA . SER A 1 87 ? -11.929 -1.217 1.091 1.00 79.50 87 SER A CA 1
ATOM 651 C C . SER A 1 87 ? -12.444 0.173 0.726 1.00 79.50 87 SER A C 1
ATOM 653 O O . SER A 1 87 ? -13.385 0.299 -0.055 1.00 79.50 87 SER A O 1
ATOM 655 N N . ASN A 1 88 ? -11.783 1.208 1.249 1.00 84.25 88 ASN A N 1
ATOM 656 C CA . ASN A 1 88 ? -12.041 2.614 0.912 1.00 84.25 88 ASN A CA 1
ATOM 657 C C . ASN A 1 88 ? -11.228 3.099 -0.306 1.00 84.25 88 ASN A C 1
ATOM 659 O O . ASN A 1 88 ? -11.283 4.273 -0.680 1.00 84.25 88 ASN A O 1
ATOM 663 N N . THR A 1 89 ? -10.463 2.196 -0.925 1.00 91.12 89 THR A N 1
ATOM 664 C CA . THR A 1 89 ? -9.515 2.506 -1.992 1.00 91.12 89 THR A CA 1
ATOM 665 C C . THR A 1 89 ? -10.193 2.582 -3.357 1.00 91.12 89 THR A C 1
ATOM 667 O O . THR A 1 89 ? -10.797 1.619 -3.829 1.00 91.12 89 THR A O 1
ATOM 670 N N . GLN A 1 90 ? -10.010 3.704 -4.039 1.00 92.69 90 GLN A N 1
ATOM 671 C CA . GLN A 1 90 ? -10.373 3.898 -5.434 1.00 92.69 90 GLN A CA 1
ATOM 672 C C . GLN A 1 90 ? -9.298 3.308 -6.348 1.00 92.69 90 GLN A C 1
ATOM 674 O O . GLN A 1 90 ? -8.107 3.335 -6.041 1.00 92.69 90 GLN A O 1
ATOM 679 N N . ASN A 1 91 ? -9.726 2.773 -7.492 1.00 91.81 91 ASN A N 1
ATOM 680 C CA . ASN A 1 91 ? -8.839 2.198 -8.508 1.00 91.81 91 ASN A CA 1
ATOM 681 C C . ASN A 1 91 ? -7.819 1.176 -7.949 1.00 91.81 91 ASN A C 1
ATOM 683 O O . ASN A 1 91 ? -6.622 1.307 -8.220 1.00 91.81 91 ASN A O 1
ATOM 687 N N . PRO A 1 92 ? -8.251 0.146 -7.195 1.00 92.50 92 PRO A N 1
ATOM 688 C CA . PRO A 1 92 ? -7.342 -0.891 -6.718 1.00 92.50 92 PRO A CA 1
ATOM 689 C C . PRO A 1 92 ? -6.736 -1.692 -7.888 1.00 92.50 92 PRO A C 1
ATOM 691 O O . PRO A 1 92 ? -7.316 -1.733 -8.986 1.00 92.50 92 PRO A O 1
ATOM 694 N N . PRO A 1 93 ? -5.587 -2.367 -7.681 1.00 92.62 93 PRO A N 1
ATOM 695 C CA . PRO A 1 93 ? -4.982 -3.207 -8.703 1.00 92.62 93 PRO A CA 1
ATOM 696 C C . PRO A 1 93 ? -5.967 -4.298 -9.121 1.00 92.62 93 PRO A C 1
ATOM 698 O O . PRO A 1 93 ? -6.491 -5.065 -8.309 1.00 92.62 93 PRO A O 1
ATOM 701 N N . LYS A 1 94 ? -6.245 -4.376 -10.423 1.00 86.44 94 LYS A N 1
ATOM 702 C CA . LYS A 1 94 ? -7.191 -5.357 -10.953 1.00 86.44 94 LYS A CA 1
ATOM 703 C C . LYS A 1 94 ? -6.562 -6.742 -10.858 1.00 86.44 94 LYS A C 1
ATOM 705 O O . LYS A 1 94 ? -5.437 -6.961 -11.312 1.00 86.44 94 LYS A O 1
ATOM 710 N N . LYS A 1 95 ? -7.297 -7.735 -10.359 1.00 69.00 95 LYS A N 1
ATOM 711 C CA . LYS A 1 95 ? -6.883 -9.122 -10.590 1.00 69.00 95 LYS A CA 1
ATOM 712 C C . LYS A 1 95 ? -6.909 -9.334 -12.102 1.00 69.00 95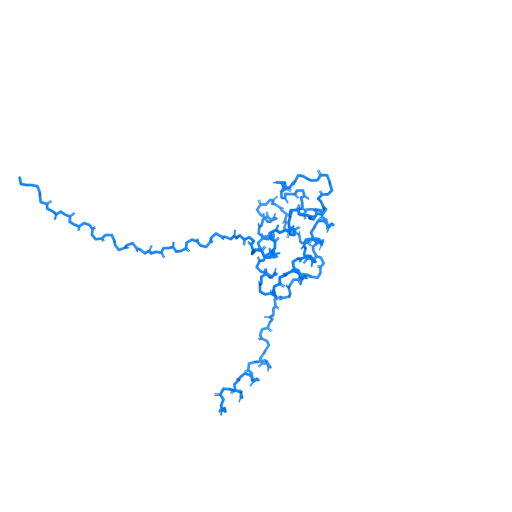 LYS A C 1
ATOM 714 O O . LYS A 1 95 ? -7.976 -9.305 -12.711 1.00 69.00 95 LYS A O 1
ATOM 719 N N . ARG A 1 96 ? -5.736 -9.447 -12.732 1.00 62.03 96 ARG A N 1
ATOM 720 C CA . ARG A 1 96 ? -5.654 -9.778 -14.156 1.00 62.03 96 ARG A CA 1
ATOM 721 C C . ARG A 1 96 ? -6.241 -11.177 -14.300 1.00 62.03 96 ARG A C 1
ATOM 723 O O . ARG A 1 96 ? -5.585 -12.159 -13.969 1.00 62.03 96 ARG A O 1
ATOM 730 N N . ALA A 1 97 ? -7.481 -11.260 -14.771 1.00 57.03 97 ALA A N 1
ATOM 731 C CA . ALA A 1 97 ? -8.004 -12.507 -15.286 1.00 57.03 97 ALA A CA 1
ATOM 732 C C . ALA A 1 97 ? -7.136 -12.872 -16.492 1.00 57.03 97 ALA A C 1
ATOM 734 O O . ALA A 1 97 ? -7.009 -12.086 -17.434 1.00 57.03 97 ALA A O 1
ATOM 735 N N . VAL A 1 98 ? -6.499 -14.039 -16.451 1.00 54.62 98 VAL A N 1
ATOM 736 C CA . VAL A 1 98 ? -5.912 -14.620 -17.655 1.00 54.62 98 VAL A CA 1
ATOM 737 C C . VAL A 1 98 ? -7.095 -15.058 -18.508 1.00 54.62 98 VAL A C 1
ATOM 739 O O . VAL A 1 98 ? -7.583 -16.176 -18.390 1.00 54.62 98 VAL A O 1
ATOM 742 N N . THR A 1 99 ? -7.639 -14.148 -19.311 1.00 52.44 99 THR A N 1
ATOM 743 C CA . THR A 1 99 ? -8.659 -14.519 -20.286 1.00 52.44 99 THR A CA 1
ATOM 744 C C . THR A 1 99 ? -8.017 -15.428 -21.341 1.00 52.44 99 THR A C 1
ATOM 746 O O . THR A 1 99 ? -6.877 -15.176 -21.751 1.00 52.44 99 THR A O 1
ATOM 749 N N . PRO A 1 100 ? -8.724 -16.467 -21.826 1.00 58.84 100 PRO A N 1
ATOM 750 C CA . PRO A 1 100 ? -8.193 -17.441 -22.792 1.00 58.84 100 PRO A CA 1
ATOM 751 C C . PRO A 1 100 ? -7.580 -16.824 -24.062 1.00 58.84 100 PRO A C 1
ATOM 753 O O . PRO A 1 100 ? -6.699 -17.419 -24.689 1.00 58.84 100 PRO A O 1
ATOM 756 N N . ALA A 1 101 ? -7.996 -15.605 -24.421 1.00 58.31 101 ALA A N 1
ATOM 757 C CA . ALA A 1 101 ? -7.450 -14.842 -25.540 1.00 58.31 101 ALA A CA 1
ATOM 758 C C . ALA A 1 101 ? -5.950 -14.510 -25.385 1.00 58.31 101 ALA A C 1
ATOM 760 O O . ALA A 1 101 ? -5.220 -14.476 -26.372 1.00 58.31 101 ALA A O 1
ATOM 761 N N . HIS A 1 102 ? -5.454 -14.309 -24.158 1.00 57.47 102 HIS A N 1
ATOM 762 C CA . HIS A 1 102 ? -4.042 -13.976 -23.927 1.00 57.47 102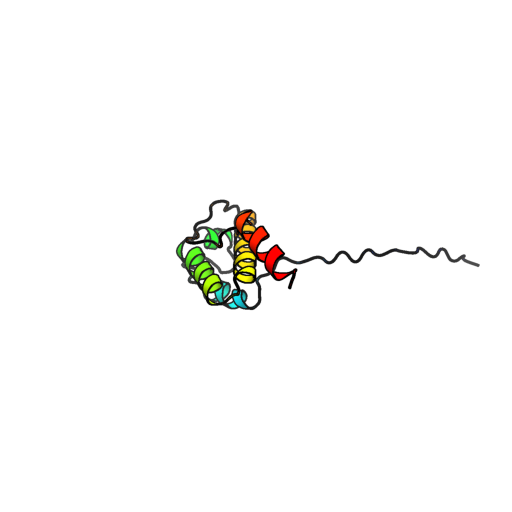 HIS A CA 1
ATOM 763 C C . HIS A 1 102 ? -3.128 -15.214 -23.921 1.00 57.47 102 HIS A C 1
ATOM 765 O O . HIS A 1 102 ? -1.932 -15.102 -24.196 1.00 57.47 102 HIS A O 1
ATOM 771 N N . LEU A 1 103 ? -3.690 -16.402 -23.665 1.00 57.91 103 LEU A N 1
ATOM 772 C CA . LEU A 1 103 ? -2.959 -17.670 -23.713 1.00 57.91 103 LEU A CA 1
ATOM 773 C C . LEU A 1 103 ? -2.611 -18.064 -25.161 1.00 57.91 103 LEU A C 1
ATOM 775 O O . LEU A 1 103 ? -1.482 -18.472 -25.428 1.00 57.91 103 LEU A O 1
ATOM 779 N N . HIS A 1 104 ? -3.531 -17.851 -26.108 1.00 58.84 104 HIS A N 1
ATOM 780 C CA . HIS A 1 104 ? -3.302 -18.137 -27.532 1.00 58.84 104 HIS A CA 1
ATOM 781 C C . HIS A 1 104 ? -2.176 -17.284 -28.141 1.00 58.84 104 HIS A C 1
ATOM 783 O O . HIS A 1 104 ? -1.368 -17.790 -28.918 1.00 58.84 104 HIS A O 1
ATOM 789 N N . ALA A 1 105 ? -2.046 -16.017 -27.733 1.00 59.16 105 ALA A N 1
ATOM 790 C CA . ALA A 1 105 ? -0.987 -15.134 -28.227 1.00 59.16 105 ALA A CA 1
ATOM 791 C C . ALA A 1 105 ? 0.426 -15.566 -27.783 1.00 59.16 105 ALA A C 1
ATOM 793 O O . ALA A 1 105 ? 1.392 -15.373 -28.521 1.00 59.16 105 ALA A O 1
ATOM 794 N N . ARG A 1 106 ? 0.572 -16.180 -26.597 1.00 60.03 106 ARG A N 1
ATOM 795 C CA . ARG A 1 106 ? 1.878 -16.681 -26.130 1.00 60.03 106 ARG A CA 1
ATOM 796 C C . ARG A 1 106 ? 2.294 -17.985 -26.806 1.00 60.03 106 ARG A C 1
ATOM 798 O O . ARG A 1 106 ? 3.485 -18.168 -27.035 1.00 60.03 106 ARG A O 1
ATOM 805 N N . MET A 1 107 ? 1.351 -18.855 -27.169 1.00 59.09 107 MET A N 1
ATOM 806 C CA . MET A 1 107 ? 1.685 -20.120 -27.839 1.00 59.09 107 MET A CA 1
ATOM 807 C C . MET A 1 107 ? 2.206 -19.922 -29.270 1.00 59.09 107 MET A C 1
ATOM 809 O O . MET A 1 107 ? 3.072 -20.676 -29.703 1.00 59.09 107 MET A O 1
ATOM 813 N N . HIS A 1 108 ? 1.760 -18.884 -29.986 1.00 57.38 108 HIS A N 1
ATOM 814 C CA . HIS A 1 108 ? 2.305 -18.564 -31.313 1.00 57.38 108 HIS A CA 1
ATOM 815 C C . HIS A 1 108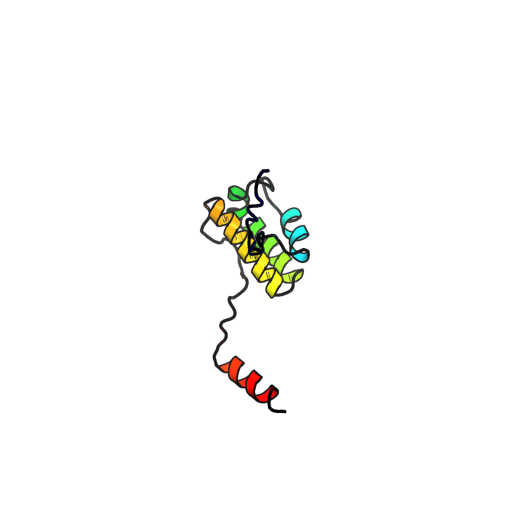 ? 3.738 -18.020 -31.270 1.00 57.38 108 HIS A C 1
ATOM 817 O O . HIS A 1 108 ? 4.499 -18.248 -32.205 1.00 57.38 108 HIS A O 1
ATOM 823 N N . LYS A 1 109 ? 4.132 -17.342 -30.183 1.00 57.38 109 LYS A N 1
ATOM 824 C CA . LYS A 1 109 ? 5.485 -16.782 -30.039 1.00 57.38 109 LYS A CA 1
ATOM 825 C C . LYS A 1 109 ? 6.526 -17.801 -29.555 1.00 57.38 109 LYS A C 1
ATOM 827 O O . LYS A 1 109 ? 7.709 -17.533 -29.667 1.00 57.38 109 LYS A O 1
ATOM 832 N N . ALA A 1 110 ? 6.093 -18.947 -29.024 1.00 54.22 110 ALA A N 1
ATOM 833 C CA . ALA A 1 110 ? 6.969 -20.042 -28.593 1.00 54.22 110 ALA A CA 1
ATOM 834 C C . ALA A 1 110 ? 7.229 -21.091 -29.697 1.00 54.22 110 ALA A C 1
ATOM 836 O O . ALA A 1 110 ? 7.839 -22.122 -29.431 1.00 54.22 110 ALA A O 1
ATOM 837 N N . ARG A 1 111 ? 6.713 -20.861 -30.914 1.00 58.78 111 ARG A N 1
ATOM 838 C CA . ARG A 1 111 ? 6.801 -21.776 -32.065 1.00 58.78 111 ARG A CA 1
ATOM 839 C C . ARG A 1 111 ? 7.670 -21.245 -33.216 1.00 58.78 111 ARG A C 1
ATOM 841 O O . ARG A 1 111 ? 7.693 -21.870 -34.273 1.00 58.78 111 ARG A O 1
ATOM 848 N N . LEU A 1 112 ? 8.342 -20.113 -33.004 1.00 47.69 112 LEU A N 1
ATOM 849 C CA . LEU A 1 112 ? 9.352 -19.500 -33.872 1.00 47.69 112 LEU A CA 1
ATOM 850 C C . LEU A 1 112 ? 10.664 -19.438 -33.091 1.00 47.69 112 LEU A C 1
ATOM 852 O O . LEU A 1 112 ? 11.716 -19.675 -33.715 1.00 47.69 112 LEU A O 1
#

Radius of gyration: 21.46 Å; chains: 1; bounding box: 45×59×61 Å

pLDDT: mean 81.4, std 16.39, range [40.22, 96.88]

Sequence (112 aa):
MFNRLSLFVLGSLVVFVTAQYPSCAQPCVGQASHGSCSLQDNACLCQDATYCNTTNDCFRTSCSYSDWTAAYNYSVQLCNQAGVTQSNTQNPPKKRAVTPAHLHARMHKARL

Organism: NCBI:txid456999

Foldseek 3Di:
DDDDDDDPPPDDPPPPPDLDQDPQLVVLLVPFDQDPDDSPLLQSQQPDLRSLASSLVSLVVRHDLVNSLSNNVSSCVSNVVNVNNDGSYDPRRDPPDPDVVVVVVVVVVVVD

InterPro domains:
  IPR008427 Extracellular membrane protein, CFEM domain [PF05730] (19-80)
  IPR008427 Extracellular membrane protein, CFEM domain [PS52012] (1-106)
  IPR008427 Extracellular membrane protein, CFEM domain [SM00747] (17-80)